Protein AF-A0A453MEY1-F1 (afdb_monomer_lite)

Radius of gyration: 18.12 Å; chains: 1; bounding box: 41×26×57 Å

Secondary structure (DSSP, 8-state):
----------EEEEEEEETTEEEEEETT-HHHHHHHHHHHT----S---TTS----TT-EEEEE-TTT--EEEEE-

pLDDT: mean 89.76, std 10.38, range [50.38, 97.88]

Sequence (76 aa):
SESNEQEILKVVATEVLGGGKFYAQAVGDQRVSSIQQQLASLKFKEAPVIGAFNPVKGEMVLAQFNLDNSWNRAMV

Foldseek 3Di:
DPPPDDDDFDWDFDADPDPPDTDIDTPPPCVVVVVQVVQVPDDDPDDDDPPPDDDDAQDWDWDQDPVPRGTDIDGD

Organism: Aegilops tauschii subsp. strangulata (NCBI:txid200361)

InterPro domains:
  IPR002999 Tudor domain [PF00567] (6-76)

Structure (mmCIF, N/CA/C/O backbone):
data_AF-A0A453MEY1-F1
#
_entry.id   AF-A0A453MEY1-F1
#
loop_
_atom_site.group_PDB
_atom_site.id
_atom_site.type_symbol
_atom_site.label_atom_id
_atom_site.label_alt_id
_atom_site.label_comp_id
_atom_site.label_asym_id
_atom_site.label_entity_id
_atom_site.label_seq_id
_atom_site.pdbx_PDB_ins_code
_atom_site.Cartn_x
_atom_site.Cartn_y
_atom_site.Cartn_z
_atom_site.occupancy
_atom_site.B_iso_or_equiv
_atom_site.auth_seq_id
_atom_site.auth_comp_id
_atom_site.auth_asym_id
_atom_site.auth_atom_id
_atom_site.pdbx_PDB_model_num
ATOM 1 N N . SER A 1 1 ? -17.821 -14.938 37.194 1.00 50.38 1 SER A N 1
ATOM 2 C CA . SER A 1 1 ? -18.130 -14.203 35.956 1.00 50.38 1 SER A CA 1
ATOM 3 C C . SER A 1 1 ? -16.822 -14.028 35.221 1.00 50.38 1 SER A C 1
ATOM 5 O O . SER A 1 1 ? -15.989 -13.259 35.675 1.00 50.38 1 SER A O 1
ATOM 7 N N . GLU A 1 2 ? -16.589 -14.813 34.174 1.00 55.66 2 GLU A N 1
ATOM 8 C CA . GLU A 1 2 ? -15.426 -14.618 33.304 1.00 55.66 2 GLU A CA 1
ATOM 9 C C . GLU A 1 2 ? -15.656 -13.327 32.515 1.00 55.66 2 GLU A C 1
ATOM 11 O O . GLU A 1 2 ? -16.668 -13.183 31.825 1.00 55.66 2 GLU A O 1
ATOM 16 N N . SER A 1 3 ? -14.783 -12.341 32.706 1.00 62.91 3 SER A N 1
ATOM 17 C CA . SER A 1 3 ? -14.796 -11.118 31.919 1.00 62.91 3 SER A CA 1
ATOM 18 C C . SER A 1 3 ? -14.404 -11.482 30.490 1.00 62.91 3 SER A C 1
ATOM 20 O O . SER A 1 3 ? -13.285 -11.898 30.209 1.00 62.91 3 SER A O 1
ATOM 22 N N . ASN A 1 4 ? -15.364 -11.369 29.578 1.00 67.50 4 ASN A N 1
ATOM 23 C CA . ASN A 1 4 ? -15.144 -11.536 28.149 1.00 67.50 4 ASN A CA 1
ATOM 24 C C . ASN A 1 4 ? -14.485 -10.244 27.631 1.00 67.50 4 ASN A C 1
ATOM 26 O O . ASN A 1 4 ? -15.145 -9.383 27.050 1.00 67.50 4 ASN A O 1
ATOM 30 N N . GLU A 1 5 ? -13.214 -10.035 27.977 1.00 73.56 5 GLU A N 1
ATOM 31 C CA . GLU A 1 5 ? -12.453 -8.861 27.551 1.00 73.56 5 GLU A CA 1
ATOM 32 C C . GLU A 1 5 ? -12.125 -8.998 26.064 1.00 73.56 5 GLU A C 1
ATOM 34 O O . GLU A 1 5 ? -11.263 -9.771 25.655 1.00 73.56 5 GLU A O 1
ATOM 39 N N . GLN A 1 6 ? -12.867 -8.263 25.236 1.00 81.62 6 GLN A N 1
ATOM 40 C CA . GLN A 1 6 ? -12.574 -8.143 23.815 1.00 81.62 6 GLN A CA 1
ATOM 41 C C . GLN A 1 6 ? -11.264 -7.374 23.625 1.00 81.62 6 GLN A C 1
ATOM 43 O O . GLN A 1 6 ? -11.095 -6.276 24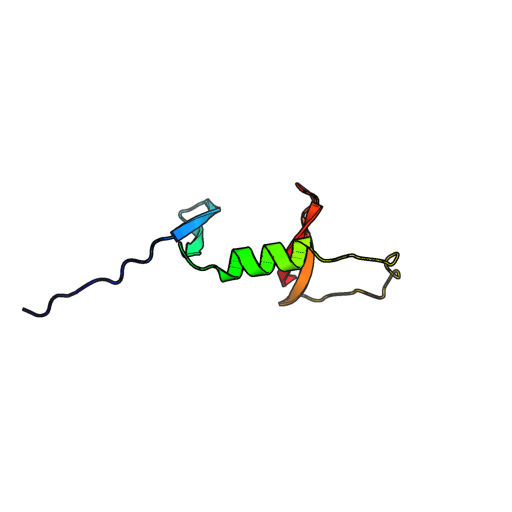.156 1.00 81.62 6 GLN A O 1
ATOM 48 N N . GLU A 1 7 ? -10.355 -7.929 22.826 1.00 86.62 7 GLU A N 1
ATOM 49 C CA . GLU A 1 7 ? -9.144 -7.228 22.412 1.00 86.62 7 GLU A CA 1
ATOM 50 C C . GLU A 1 7 ? -9.514 -6.040 21.507 1.00 86.62 7 GLU A C 1
ATOM 52 O O . GLU A 1 7 ? -10.115 -6.205 20.444 1.00 86.62 7 GLU A O 1
ATOM 57 N N . ILE A 1 8 ? -9.162 -4.824 21.933 1.00 90.75 8 ILE A N 1
ATOM 58 C CA . ILE A 1 8 ? -9.383 -3.598 21.158 1.00 90.75 8 ILE A CA 1
ATOM 59 C C . ILE A 1 8 ? -8.095 -3.246 20.412 1.00 90.75 8 ILE A C 1
ATOM 61 O O . ILE A 1 8 ? -7.138 -2.751 21.010 1.00 90.75 8 ILE A O 1
ATOM 65 N N . LEU A 1 9 ? -8.097 -3.411 19.088 1.00 92.25 9 LEU A N 1
ATOM 66 C CA . LEU A 1 9 ? -7.018 -2.931 18.227 1.00 92.25 9 LEU A CA 1
ATOM 67 C C . LEU A 1 9 ? -7.332 -1.524 17.706 1.00 92.25 9 LEU A C 1
ATOM 69 O O . LEU A 1 9 ? -8.274 -1.317 16.942 1.00 92.25 9 LEU A O 1
ATOM 73 N N . LYS A 1 10 ? -6.508 -0.543 18.082 1.00 95.50 10 LYS A N 1
ATOM 74 C CA . LYS A 1 10 ? -6.574 0.805 17.501 1.00 95.50 10 LYS A CA 1
ATOM 75 C C . LYS A 1 10 ? -5.933 0.794 16.118 1.00 95.50 10 LYS A C 1
ATOM 77 O O . LYS A 1 10 ? -4.783 0.380 15.980 1.00 95.50 10 LYS A O 1
ATOM 82 N N . VAL A 1 11 ? -6.646 1.292 15.113 1.00 96.25 11 VAL A N 1
ATOM 83 C CA . VAL A 1 11 ? -6.169 1.334 13.725 1.00 96.25 11 VAL A CA 1
ATOM 84 C C . VAL A 1 11 ? -6.453 2.679 13.062 1.00 96.25 11 VAL A C 1
ATOM 86 O O . VAL A 1 11 ? -7.342 3.415 13.484 1.00 96.25 11 VAL A O 1
ATOM 89 N N . VAL A 1 12 ? -5.717 2.973 11.994 1.00 96.00 12 VAL A N 1
ATOM 90 C CA . VAL A 1 12 ? -6.005 4.048 11.038 1.00 96.00 12 VAL A CA 1
ATOM 91 C C . VAL A 1 12 ? -6.408 3.407 9.716 1.00 96.00 12 VAL A C 1
ATOM 93 O O . VAL A 1 12 ? -5.690 2.538 9.222 1.00 96.00 12 VAL A O 1
ATOM 96 N N . ALA A 1 13 ? -7.539 3.819 9.141 1.00 96.38 13 ALA A N 1
ATOM 97 C CA . ALA A 1 13 ? -7.916 3.413 7.789 1.00 96.38 13 ALA A CA 1
ATOM 98 C C . ALA A 1 13 ? -7.022 4.129 6.764 1.00 96.38 13 ALA A C 1
ATOM 100 O O . ALA A 1 13 ? -6.883 5.349 6.819 1.00 96.38 13 ALA A O 1
ATOM 101 N N . THR A 1 14 ? -6.417 3.376 5.846 1.00 95.00 14 THR A N 1
ATOM 102 C CA . THR A 1 14 ? -5.451 3.905 4.865 1.00 95.00 14 THR A CA 1
ATOM 103 C C . THR A 1 14 ? -5.971 3.920 3.435 1.00 95.00 14 THR A C 1
ATOM 105 O O . THR A 1 14 ? -5.412 4.624 2.609 1.00 95.00 14 THR A O 1
ATOM 108 N N . GLU A 1 15 ? -7.012 3.143 3.135 1.00 96.25 15 GLU A N 1
ATOM 109 C CA . GLU A 1 15 ? -7.644 3.084 1.814 1.00 96.25 15 GLU A CA 1
ATOM 110 C C . GLU A 1 15 ? -9.070 2.543 1.963 1.00 96.25 15 GLU A C 1
ATOM 112 O O . GLU A 1 15 ? -9.278 1.574 2.699 1.00 96.25 15 GLU A O 1
ATOM 117 N N . VAL A 1 16 ? -10.048 3.143 1.276 1.00 96.81 16 VAL A N 1
ATOM 118 C CA . VAL A 1 16 ? -11.471 2.783 1.382 1.00 96.81 16 VAL A CA 1
ATOM 119 C C . VAL A 1 16 ? -11.969 2.300 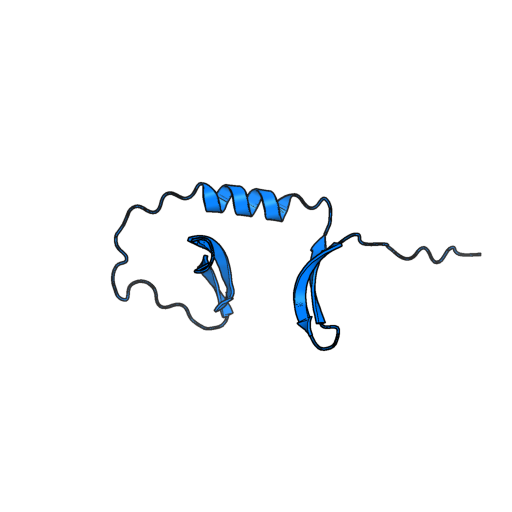0.026 1.00 96.81 16 VAL A C 1
ATOM 121 O O . VAL A 1 16 ? -12.166 3.077 -0.899 1.00 96.81 16 VAL A O 1
ATOM 124 N N . LEU A 1 17 ? -12.261 1.004 -0.063 1.00 96.12 17 LEU A N 1
ATOM 125 C CA . LEU A 1 17 ? -12.662 0.340 -1.308 1.00 96.12 17 LEU A CA 1
ATOM 126 C C . LEU A 1 17 ? -14.173 0.441 -1.584 1.00 96.12 17 LEU A C 1
ATOM 128 O O . LEU A 1 17 ? -14.644 0.029 -2.643 1.00 96.12 17 LEU A O 1
ATOM 132 N N . GLY A 1 18 ? -14.947 0.946 -0.618 1.00 95.31 18 GLY A N 1
ATOM 133 C CA . GLY A 1 18 ? -16.410 0.948 -0.646 1.00 95.31 18 GLY A CA 1
ATOM 134 C C . GLY A 1 18 ? -17.025 -0.353 -0.116 1.00 95.31 18 GLY A C 1
ATOM 135 O O . GLY A 1 18 ? -16.332 -1.310 0.230 1.00 95.31 18 GLY A O 1
ATOM 136 N N . GLY A 1 19 ? -18.356 -0.378 0.026 1.00 95.50 19 GLY A N 1
ATOM 137 C CA . GLY A 1 19 ? -19.089 -1.557 0.516 1.00 95.50 19 GLY A CA 1
ATOM 138 C C . GLY A 1 19 ? -18.659 -2.037 1.910 1.00 95.50 19 GLY A C 1
ATOM 139 O O . GLY A 1 19 ? -18.708 -3.233 2.185 1.00 95.50 19 GLY A O 1
ATOM 140 N N . GLY A 1 20 ? -18.172 -1.125 2.759 1.00 95.81 20 GLY A N 1
ATOM 141 C CA . GLY A 1 20 ? -17.649 -1.443 4.092 1.00 95.81 20 GLY A CA 1
ATOM 142 C C . GLY A 1 20 ? -16.250 -2.075 4.113 1.00 95.81 20 GLY A C 1
ATOM 143 O O . GLY A 1 20 ? -15.806 -2.498 5.176 1.00 95.81 20 GLY A O 1
ATOM 144 N N . LYS A 1 21 ? -15.543 -2.146 2.976 1.00 97.81 21 LYS A N 1
ATOM 145 C CA . LYS A 1 21 ? -14.185 -2.703 2.881 1.00 97.81 21 LYS A CA 1
ATOM 146 C C . LYS A 1 21 ? -13.137 -1.592 2.886 1.00 97.81 21 LYS A C 1
ATOM 148 O O . LYS A 1 21 ? -13.269 -0.601 2.169 1.00 97.81 21 LYS A O 1
ATOM 153 N N . PHE A 1 22 ? -12.080 -1.783 3.667 1.00 97.50 22 PHE A N 1
ATOM 154 C CA . PHE A 1 22 ? -10.959 -0.853 3.778 1.00 97.50 22 PHE A CA 1
ATOM 155 C C . PHE A 1 22 ? -9.685 -1.592 4.198 1.00 97.50 22 PHE A C 1
ATOM 157 O O . PHE A 1 22 ? -9.749 -2.690 4.753 1.00 97.50 22 PHE A O 1
ATOM 164 N N . TYR A 1 23 ? -8.535 -0.971 3.948 1.00 96.75 23 TYR A N 1
ATOM 165 C CA . TYR A 1 23 ? -7.262 -1.370 4.542 1.00 96.75 23 TYR A CA 1
ATOM 166 C C . TYR A 1 23 ? -6.974 -0.512 5.771 1.00 96.75 23 TYR A C 1
ATOM 168 O O . TYR A 1 23 ? -7.339 0.665 5.813 1.00 96.75 23 TYR A O 1
ATOM 176 N N . ALA A 1 24 ? -6.319 -1.098 6.771 1.00 96.19 24 ALA A N 1
ATOM 177 C CA . ALA A 1 24 ? -6.000 -0.413 8.012 1.00 96.19 24 ALA A CA 1
ATOM 178 C C . ALA A 1 24 ? -4.593 -0.752 8.505 1.00 96.19 24 ALA A C 1
ATOM 180 O O . ALA A 1 24 ? -4.082 -1.847 8.271 1.00 96.19 24 ALA A O 1
ATOM 181 N N . GLN A 1 25 ? -3.987 0.189 9.220 1.00 95.94 25 GLN A N 1
ATOM 182 C CA . GLN A 1 25 ? -2.706 0.017 9.899 1.00 95.94 25 GLN A CA 1
ATOM 183 C C . GLN A 1 25 ? -2.897 0.175 11.405 1.00 95.94 25 GLN A C 1
ATOM 185 O O . GLN A 1 25 ? -3.625 1.063 11.847 1.00 95.94 25 GLN A O 1
ATOM 190 N N . ALA A 1 26 ? -2.250 -0.681 12.197 1.00 95.00 26 ALA A N 1
ATOM 191 C CA . ALA A 1 26 ? -2.299 -0.594 13.652 1.00 95.00 26 ALA A CA 1
ATOM 192 C C . ALA A 1 26 ? -1.607 0.683 14.156 1.00 95.00 26 ALA A C 1
ATOM 194 O O . ALA A 1 26 ? -0.504 1.024 13.728 1.00 95.00 26 ALA A O 1
ATOM 195 N N . VAL A 1 27 ? -2.248 1.380 15.094 1.00 94.38 27 VAL A N 1
ATOM 196 C CA . VAL A 1 27 ? -1.671 2.559 15.749 1.00 94.38 27 VAL A CA 1
ATOM 197 C C . VAL A 1 27 ? -0.519 2.122 16.652 1.00 94.38 27 VAL A C 1
ATOM 199 O O . VAL A 1 27 ? -0.658 1.183 17.430 1.00 94.38 27 VAL A O 1
ATOM 202 N N . GLY A 1 28 ? 0.606 2.835 16.579 1.00 90.00 28 GLY A N 1
ATOM 203 C CA . GLY A 1 28 ? 1.794 2.559 17.393 1.00 90.00 28 GLY A CA 1
ATOM 204 C C . GLY A 1 28 ? 2.719 1.477 16.825 1.00 90.00 28 GLY A C 1
ATOM 205 O O . GLY A 1 28 ? 3.794 1.259 17.378 1.00 90.00 28 GLY A O 1
ATOM 206 N N . ASP A 1 29 ? 2.359 0.834 15.709 1.00 92.31 29 ASP A N 1
ATOM 207 C CA . ASP A 1 29 ? 3.275 -0.048 14.988 1.00 92.31 29 ASP A CA 1
ATOM 208 C C . ASP A 1 29 ? 4.277 0.770 14.165 1.00 92.31 29 ASP A C 1
ATOM 210 O O . ASP A 1 29 ? 3.971 1.306 13.096 1.00 92.31 29 ASP A O 1
ATOM 214 N N . GLN A 1 30 ? 5.512 0.843 14.655 1.00 94.31 30 GLN A N 1
ATOM 215 C CA . GLN A 1 30 ? 6.545 1.650 14.019 1.00 94.31 30 GLN A CA 1
ATOM 216 C C . GLN A 1 30 ? 7.051 1.055 12.695 1.00 94.31 30 GLN A C 1
ATOM 218 O O . GLN A 1 30 ? 7.668 1.779 11.910 1.00 94.31 30 GLN A O 1
ATOM 223 N N . ARG A 1 31 ? 6.774 -0.226 12.397 1.00 94.31 31 ARG A N 1
ATOM 224 C CA . ARG A 1 31 ? 7.348 -0.941 11.242 1.00 94.31 31 ARG A CA 1
ATOM 225 C C . ARG A 1 31 ? 7.050 -0.249 9.920 1.00 94.31 31 ARG A C 1
ATOM 227 O O . ARG A 1 31 ? 7.942 -0.143 9.083 1.00 94.31 31 ARG A O 1
ATOM 234 N N . VAL A 1 32 ? 5.825 0.250 9.739 1.00 91.19 32 VAL A N 1
ATOM 235 C CA . VAL A 1 32 ? 5.445 0.972 8.515 1.00 91.19 32 VAL A CA 1
ATOM 236 C C . VAL A 1 32 ? 6.298 2.225 8.357 1.00 91.19 32 VAL A C 1
ATOM 238 O O . VAL A 1 32 ? 6.890 2.428 7.301 1.00 91.19 32 VAL A O 1
ATOM 241 N N . SER A 1 33 ? 6.423 3.028 9.415 1.00 91.81 33 SER A N 1
ATOM 242 C CA . SER A 1 33 ? 7.216 4.259 9.369 1.00 91.81 33 SER A CA 1
ATOM 243 C C . SER A 1 33 ? 8.705 3.983 9.125 1.00 91.81 33 SER A C 1
ATOM 245 O O . SER A 1 33 ? 9.326 4.671 8.321 1.00 91.81 33 SER A O 1
ATOM 247 N N . SER A 1 34 ? 9.263 2.932 9.738 1.00 95.94 34 SER A N 1
ATOM 248 C CA . SER A 1 34 ? 10.656 2.531 9.541 1.00 95.94 34 SER A CA 1
ATOM 249 C C . SER A 1 34 ? 10.911 2.072 8.107 1.00 95.94 34 SER A C 1
ATOM 251 O O . SER A 1 34 ? 11.910 2.465 7.512 1.00 95.94 34 SER A O 1
ATOM 253 N N . ILE A 1 35 ? 9.998 1.289 7.523 1.00 94.69 35 ILE A N 1
ATOM 254 C CA . ILE A 1 35 ? 10.097 0.870 6.119 1.00 94.69 35 ILE A CA 1
ATOM 255 C C . ILE A 1 35 ? 10.008 2.087 5.199 1.00 94.69 35 ILE A C 1
ATOM 257 O O . ILE A 1 35 ? 10.833 2.222 4.304 1.00 94.69 35 ILE A O 1
ATOM 261 N N . GLN A 1 36 ? 9.069 3.004 5.435 1.00 93.19 36 GLN A N 1
ATOM 262 C CA . GLN A 1 36 ? 8.940 4.216 4.622 1.00 93.19 36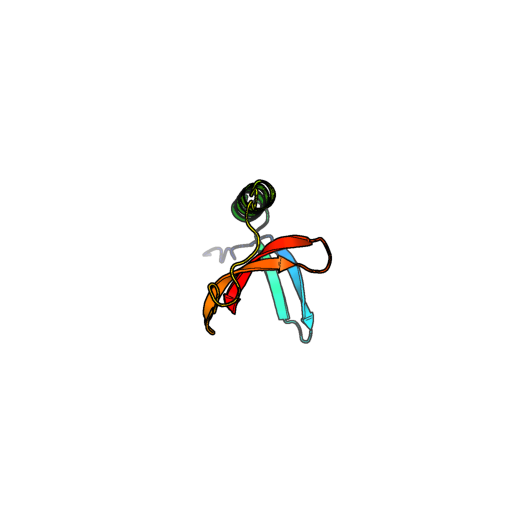 GLN A CA 1
ATOM 263 C C . GLN A 1 36 ? 10.194 5.099 4.695 1.00 93.19 36 GLN A C 1
ATOM 265 O O . GLN A 1 36 ? 10.673 5.578 3.670 1.00 93.19 36 GLN A O 1
ATOM 270 N N . GLN A 1 37 ? 10.800 5.246 5.877 1.00 95.44 37 GLN A N 1
ATOM 271 C CA . GLN A 1 37 ? 12.080 5.944 6.031 1.00 95.44 37 GLN A CA 1
ATOM 272 C C . GLN A 1 37 ? 13.217 5.253 5.267 1.00 95.44 37 GLN A C 1
ATOM 274 O O . GLN A 1 37 ? 14.009 5.924 4.606 1.00 95.44 37 GLN A O 1
ATOM 279 N N . GLN A 1 38 ? 13.290 3.919 5.320 1.00 95.94 38 GLN A N 1
ATOM 280 C CA . GLN A 1 38 ? 14.276 3.152 4.557 1.00 95.94 38 GLN A CA 1
ATOM 281 C C . GLN A 1 38 ? 14.084 3.347 3.049 1.00 95.94 38 GLN A C 1
ATOM 283 O O . GLN A 1 38 ? 15.055 3.645 2.357 1.00 95.94 38 GLN A O 1
ATOM 288 N N . LEU A 1 39 ? 12.849 3.259 2.547 1.00 94.50 39 LEU A N 1
ATOM 289 C CA . LEU A 1 39 ? 12.531 3.451 1.129 1.00 94.50 39 LEU A CA 1
ATOM 290 C C . LEU A 1 39 ? 12.848 4.873 0.653 1.00 94.50 39 LEU A C 1
ATOM 292 O O . LEU A 1 39 ? 13.462 5.039 -0.397 1.00 94.50 39 LEU A O 1
ATOM 296 N N . ALA A 1 40 ? 12.522 5.892 1.452 1.00 92.56 40 ALA A N 1
ATOM 297 C CA . ALA A 1 40 ? 12.849 7.286 1.152 1.00 92.56 40 ALA A CA 1
ATOM 298 C C . ALA A 1 40 ? 14.366 7.556 1.116 1.00 92.56 40 ALA A C 1
ATOM 300 O O . ALA A 1 40 ? 14.815 8.488 0.450 1.00 92.56 40 ALA A O 1
ATOM 301 N N . SER A 1 41 ? 15.165 6.748 1.820 1.00 92.81 41 SER A N 1
ATOM 302 C CA . SER A 1 41 ? 16.628 6.869 1.831 1.00 92.81 41 SER A CA 1
ATOM 303 C C . SER A 1 41 ? 17.320 6.209 0.630 1.00 92.81 41 SER A C 1
ATOM 305 O O . SER A 1 41 ? 18.519 6.426 0.422 1.00 92.81 41 SER A O 1
ATOM 307 N N . LEU A 1 42 ? 16.593 5.409 -0.164 1.00 89.69 42 LEU A N 1
ATOM 308 C CA . LEU A 1 42 ? 17.156 4.708 -1.313 1.00 89.69 42 LEU A CA 1
ATOM 309 C C . LEU A 1 42 ? 17.619 5.705 -2.379 1.00 89.69 42 LEU A C 1
ATOM 311 O O . LEU A 1 42 ? 16.874 6.566 -2.842 1.00 89.69 42 LEU A O 1
ATOM 315 N N . LYS A 1 43 ? 18.876 5.558 -2.798 1.00 83.12 43 LYS A N 1
ATOM 316 C CA . LYS A 1 43 ? 19.456 6.315 -3.907 1.00 83.12 43 LYS A CA 1
ATOM 317 C C . LYS A 1 43 ? 19.579 5.391 -5.103 1.00 83.12 43 LYS A C 1
ATO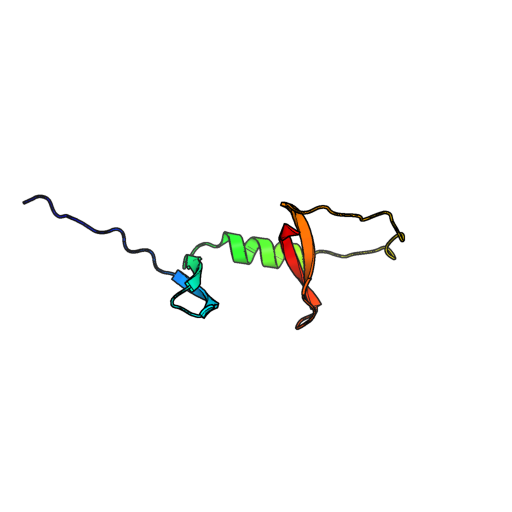M 319 O O . LYS A 1 43 ? 20.512 4.597 -5.176 1.00 83.12 43 LYS A O 1
ATOM 324 N N . PHE A 1 44 ? 18.653 5.515 -6.041 1.00 78.00 44 PHE A N 1
ATOM 325 C CA . PHE A 1 44 ? 18.719 4.786 -7.299 1.00 78.00 44 PHE A CA 1
ATOM 326 C C . PHE A 1 44 ? 19.713 5.498 -8.215 1.00 78.00 44 PHE A C 1
ATOM 328 O O . PHE A 1 44 ? 19.471 6.609 -8.685 1.00 78.00 44 PHE A O 1
ATOM 335 N N . LYS A 1 45 ? 20.873 4.878 -8.419 1.00 70.88 45 LYS A N 1
ATOM 336 C CA . LYS A 1 45 ? 21.802 5.244 -9.482 1.00 70.88 45 LYS A CA 1
ATOM 337 C C . LYS A 1 45 ? 21.772 4.104 -10.474 1.00 70.88 45 LYS A C 1
ATOM 339 O O . LYS A 1 45 ? 22.367 3.087 -10.174 1.00 70.88 45 LYS A O 1
ATOM 344 N N . GLU A 1 46 ? 21.043 4.278 -11.570 1.00 63.09 46 GLU A N 1
ATOM 345 C CA . GLU A 1 46 ? 21.213 3.594 -12.859 1.00 63.09 46 GLU A CA 1
ATOM 346 C C . GLU A 1 46 ? 19.976 3.859 -13.722 1.00 63.09 46 GLU A C 1
ATOM 348 O O . GLU A 1 46 ? 18.849 3.911 -13.226 1.00 63.09 46 GLU A O 1
ATOM 353 N N . ALA A 1 47 ? 20.188 4.060 -15.022 1.00 68.44 47 ALA A N 1
ATOM 354 C CA . ALA A 1 47 ? 19.089 4.013 -15.973 1.00 68.44 47 ALA A CA 1
ATOM 355 C C . ALA A 1 47 ? 18.576 2.563 -16.033 1.00 68.44 47 ALA A C 1
ATOM 357 O O . ALA A 1 47 ? 19.400 1.646 -16.096 1.00 68.44 47 ALA A O 1
ATOM 358 N N . PRO A 1 48 ? 17.254 2.326 -16.012 1.00 71.75 48 PRO A N 1
ATOM 359 C CA . PRO A 1 48 ? 16.725 0.973 -16.065 1.00 71.75 48 PRO A CA 1
ATOM 360 C C . PRO A 1 48 ? 17.181 0.278 -17.350 1.00 71.75 48 PRO A C 1
ATOM 362 O O . PRO A 1 48 ? 16.993 0.789 -18.455 1.00 71.75 48 PRO A O 1
ATOM 365 N N . VAL A 1 49 ? 17.774 -0.906 -17.203 1.00 81.62 49 VAL A N 1
ATOM 366 C CA . VAL A 1 49 ? 18.081 -1.773 -18.341 1.00 81.62 49 VAL A CA 1
ATOM 367 C C . VAL A 1 49 ? 16.757 -2.328 -18.862 1.00 81.62 49 VAL A C 1
ATOM 369 O O . VAL A 1 49 ? 16.074 -3.084 -18.168 1.00 81.62 49 VAL A O 1
ATOM 372 N N . ILE A 1 50 ? 16.372 -1.928 -20.076 1.00 78.38 50 ILE A N 1
ATOM 373 C CA . ILE A 1 50 ? 15.130 -2.382 -20.716 1.00 78.38 50 ILE A CA 1
ATOM 374 C C . ILE A 1 50 ? 15.123 -3.916 -20.759 1.00 78.38 50 ILE A C 1
ATOM 376 O O . ILE A 1 50 ? 16.051 -4.534 -21.275 1.00 78.38 50 ILE A O 1
ATOM 380 N N . GLY A 1 51 ? 14.073 -4.523 -20.201 1.00 83.19 51 GLY A N 1
ATOM 381 C CA . GLY A 1 51 ? 13.888 -5.977 -20.163 1.00 83.19 51 GLY A CA 1
ATOM 382 C C . GLY A 1 51 ? 14.577 -6.708 -19.005 1.00 83.19 51 GLY A C 1
ATOM 383 O O . GLY A 1 51 ? 14.307 -7.889 -18.816 1.00 83.19 51 GLY A O 1
ATOM 384 N N . ALA A 1 52 ? 15.407 -6.041 -18.192 1.00 85.88 52 ALA A N 1
ATOM 385 C CA . ALA A 1 52 ? 16.032 -6.677 -17.024 1.00 85.88 52 ALA A CA 1
ATOM 386 C C . ALA A 1 52 ? 15.055 -6.895 -15.856 1.00 85.88 52 ALA A C 1
ATOM 388 O O . ALA A 1 52 ? 15.312 -7.716 -14.978 1.00 85.88 52 ALA A O 1
ATOM 389 N N . PHE A 1 53 ? 13.935 -6.169 -15.845 1.00 89.31 53 PHE A N 1
ATOM 390 C CA . PHE A 1 53 ? 12.894 -6.280 -14.832 1.00 89.31 53 PHE A CA 1
ATOM 391 C C . PHE A 1 53 ? 11.571 -6.694 -15.484 1.00 89.31 53 PHE A C 1
ATOM 393 O O . PHE A 1 53 ? 10.983 -5.924 -16.241 1.00 89.31 53 PHE A O 1
ATOM 400 N N . ASN A 1 54 ? 11.130 -7.921 -15.206 1.00 92.44 54 ASN A N 1
ATOM 401 C CA . ASN A 1 54 ? 9.925 -8.527 -15.773 1.00 92.44 54 ASN A CA 1
ATOM 402 C C . ASN A 1 54 ? 9.170 -9.304 -14.678 1.00 92.44 54 ASN A C 1
ATOM 404 O O . ASN A 1 54 ? 9.234 -10.536 -14.663 1.00 92.44 54 ASN A O 1
ATOM 408 N N . PRO A 1 55 ? 8.546 -8.604 -13.712 1.00 94.81 55 PRO A N 1
ATOM 409 C CA . PRO A 1 55 ? 7.918 -9.258 -12.577 1.00 94.81 55 PRO A CA 1
ATOM 410 C C . PRO A 1 55 ? 6.639 -9.991 -12.991 1.00 94.81 55 PRO A C 1
ATOM 412 O O . PRO A 1 55 ? 5.959 -9.597 -13.944 1.00 94.81 55 PRO A O 1
ATOM 415 N N . VAL A 1 56 ? 6.283 -11.035 -12.249 1.00 96.25 56 VAL A N 1
ATOM 416 C CA . VAL A 1 56 ? 5.059 -11.818 -12.476 1.00 96.25 56 VAL A CA 1
ATOM 417 C C . VAL A 1 56 ? 4.053 -11.655 -11.340 1.00 96.25 56 VAL A C 1
ATOM 419 O O . VAL A 1 56 ? 4.386 -11.246 -10.230 1.00 96.25 56 VAL A O 1
ATOM 422 N N . LYS A 1 57 ? 2.790 -11.994 -11.622 1.00 97.75 57 LYS A N 1
ATOM 423 C CA . LYS A 1 57 ? 1.693 -11.921 -10.651 1.00 97.75 57 LYS A CA 1
ATOM 424 C C . LYS A 1 57 ? 2.047 -12.653 -9.351 1.00 97.75 57 LYS A C 1
ATOM 426 O O . LYS A 1 57 ? 2.378 -13.838 -9.377 1.00 97.75 57 LYS A O 1
ATOM 431 N N . GLY A 1 58 ? 1.894 -11.963 -8.226 1.00 97.38 58 GLY A N 1
ATOM 432 C CA . GLY A 1 58 ? 2.206 -12.436 -6.880 1.00 97.38 58 GLY A CA 1
ATOM 433 C C . GLY A 1 58 ? 3.605 -12.066 -6.384 1.00 97.38 58 GLY A C 1
ATOM 434 O O . GLY A 1 58 ? 3.882 -12.261 -5.201 1.00 97.38 58 GLY A O 1
ATOM 435 N N . GLU A 1 59 ? 4.481 -11.518 -7.230 1.00 97.88 59 GLU A N 1
ATOM 436 C CA . GLU A 1 59 ? 5.803 -11.070 -6.792 1.00 97.88 59 GLU A CA 1
ATOM 437 C C . GLU A 1 59 ? 5.737 -9.737 -6.047 1.00 97.88 59 GLU A C 1
ATOM 439 O O . GLU A 1 59 ? 5.043 -8.797 -6.442 1.00 97.88 59 GLU A O 1
ATOM 444 N N . MET A 1 60 ? 6.508 -9.658 -4.961 1.00 96.56 60 MET A N 1
ATOM 445 C CA . MET A 1 60 ? 6.725 -8.424 -4.217 1.00 96.56 60 MET A CA 1
ATOM 446 C C . MET A 1 60 ? 7.831 -7.610 -4.882 1.00 96.56 60 MET A C 1
ATOM 448 O O . MET A 1 60 ? 8.947 -8.092 -5.064 1.00 96.56 60 MET A O 1
ATOM 452 N N . VAL A 1 61 ? 7.534 -6.353 -5.191 1.00 94.75 61 VAL A N 1
ATOM 453 C CA . VAL A 1 61 ? 8.428 -5.431 -5.897 1.00 94.75 61 VAL A CA 1
ATOM 454 C C . VAL A 1 61 ? 8.495 -4.077 -5.189 1.00 94.75 61 VAL A C 1
ATOM 456 O O . VAL A 1 61 ? 7.688 -3.776 -4.303 1.00 94.75 61 VAL A O 1
ATOM 459 N N . LEU A 1 62 ? 9.451 -3.239 -5.592 1.00 93.75 62 LEU A N 1
ATOM 460 C CA . LEU A 1 62 ? 9.408 -1.805 -5.316 1.00 93.75 62 LEU A CA 1
ATOM 461 C C . LEU A 1 62 ? 8.767 -1.096 -6.506 1.00 93.75 62 LEU A C 1
ATOM 463 O O . LEU A 1 62 ? 9.212 -1.262 -7.639 1.00 93.75 62 LEU A O 1
ATOM 467 N N . ALA A 1 63 ? 7.733 -0.305 -6.240 1.00 92.88 63 ALA A N 1
ATOM 468 C CA . ALA A 1 63 ? 7.045 0.491 -7.244 1.00 92.88 63 ALA A CA 1
ATOM 469 C C . ALA A 1 63 ? 7.060 1.963 -6.839 1.00 92.88 63 ALA A C 1
ATOM 471 O O . ALA A 1 63 ? 6.893 2.300 -5.663 1.00 92.88 63 ALA A O 1
ATOM 472 N N . GLN A 1 64 ? 7.248 2.835 -7.825 1.00 92.25 64 GLN A N 1
ATOM 473 C CA . GLN A 1 64 ? 7.117 4.267 -7.623 1.00 92.25 64 GLN A CA 1
ATOM 474 C C . GLN A 1 64 ? 5.643 4.657 -7.731 1.00 92.25 64 GLN A C 1
ATOM 476 O O . GLN A 1 64 ? 4.990 4.381 -8.739 1.00 92.25 64 GLN A O 1
ATOM 481 N N . PHE A 1 65 ? 5.117 5.292 -6.689 1.00 93.31 65 PHE A N 1
ATOM 482 C CA . PHE A 1 65 ? 3.759 5.805 -6.691 1.00 93.31 65 PHE A CA 1
ATOM 483 C C . PHE A 1 65 ? 3.711 7.108 -7.488 1.00 93.31 65 PHE A C 1
ATOM 485 O O . PHE A 1 65 ? 4.459 8.044 -7.225 1.00 93.31 65 PHE A O 1
ATOM 492 N N . ASN A 1 66 ? 2.850 7.167 -8.500 1.00 93.38 66 ASN A N 1
ATOM 493 C CA . ASN A 1 66 ? 2.824 8.271 -9.462 1.00 93.38 66 ASN A CA 1
ATOM 494 C C . ASN A 1 66 ? 2.310 9.597 -8.880 1.00 93.38 66 ASN A C 1
ATOM 496 O O . ASN A 1 66 ? 2.596 10.650 -9.444 1.00 93.38 66 ASN A O 1
ATOM 500 N N . LEU A 1 67 ? 1.547 9.557 -7.784 1.00 95.69 67 LEU A N 1
ATOM 501 C CA . LEU A 1 67 ? 0.965 10.754 -7.180 1.00 95.69 67 LEU A CA 1
ATOM 502 C C . LEU A 1 67 ? 2.015 11.621 -6.471 1.00 95.69 67 LEU A C 1
ATOM 504 O O . LEU A 1 67 ? 1.943 12.844 -6.546 1.00 95.69 67 LEU A O 1
ATOM 508 N N . ASP A 1 68 ? 2.980 11.000 -5.788 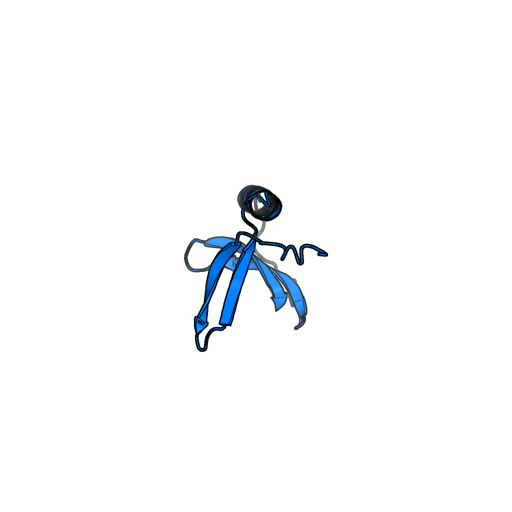1.00 93.12 68 ASP A N 1
ATOM 509 C CA . ASP A 1 68 ? 3.969 11.695 -4.951 1.00 93.12 68 ASP A CA 1
ATOM 510 C C . ASP A 1 68 ? 5.426 11.290 -5.234 1.00 93.12 68 ASP A C 1
ATOM 512 O O . ASP A 1 68 ? 6.348 11.784 -4.586 1.00 93.12 68 ASP A O 1
ATOM 516 N N . ASN A 1 69 ? 5.648 10.424 -6.227 1.00 90.69 69 ASN A N 1
ATOM 517 C CA . ASN A 1 69 ? 6.944 9.861 -6.609 1.00 90.69 69 ASN A CA 1
ATOM 518 C C . ASN A 1 69 ? 7.644 9.050 -5.504 1.00 90.69 69 ASN A C 1
ATOM 520 O O . ASN A 1 69 ? 8.834 8.737 -5.645 1.00 90.69 69 ASN A O 1
ATOM 524 N N . SER A 1 70 ? 6.935 8.685 -4.431 1.00 92.19 70 SER A N 1
ATOM 525 C CA . SER A 1 70 ? 7.470 7.862 -3.348 1.00 92.19 70 SER A CA 1
ATOM 526 C C . SER A 1 70 ? 7.648 6.408 -3.783 1.00 92.19 70 SER A C 1
ATOM 528 O O . SER A 1 70 ? 6.891 5.870 -4.593 1.00 92.19 70 SER A O 1
ATOM 530 N N . TRP A 1 71 ? 8.659 5.742 -3.230 1.00 93.81 71 TRP A N 1
ATOM 531 C CA . TRP A 1 71 ? 8.862 4.310 -3.428 1.00 93.81 71 TRP A CA 1
ATOM 532 C C . TRP A 1 71 ? 8.106 3.521 -2.369 1.00 93.81 71 TRP A C 1
ATOM 534 O O . TRP A 1 71 ? 8.270 3.765 -1.178 1.00 93.81 71 TRP A O 1
ATOM 544 N N . ASN A 1 72 ? 7.317 2.541 -2.803 1.00 95.00 72 ASN A N 1
ATOM 545 C CA . ASN A 1 72 ? 6.509 1.688 -1.940 1.00 95.00 72 ASN A CA 1
ATOM 546 C C . ASN A 1 72 ? 6.734 0.213 -2.274 1.00 95.00 72 ASN A C 1
ATOM 548 O O . ASN A 1 72 ? 7.153 -0.141 -3.378 1.00 95.00 72 ASN A O 1
ATOM 552 N N . ARG A 1 73 ? 6.419 -0.668 -1.321 1.00 95.56 73 ARG A N 1
ATOM 553 C CA . ARG A 1 73 ? 6.290 -2.100 -1.610 1.00 95.56 73 ARG A CA 1
ATOM 554 C C . ARG A 1 73 ? 4.969 -2.334 -2.334 1.00 95.56 73 ARG A C 1
ATOM 556 O O . ARG A 1 73 ? 3.933 -1.890 -1.847 1.00 95.56 73 ARG A O 1
ATOM 563 N N . ALA A 1 74 ? 5.011 -3.061 -3.439 1.00 96.12 74 ALA A N 1
ATOM 564 C CA . ALA A 1 74 ? 3.836 -3.455 -4.202 1.00 96.12 74 ALA A CA 1
ATOM 565 C C . ALA A 1 74 ? 3.854 -4.963 -4.461 1.00 96.12 74 ALA A C 1
ATOM 567 O O . ALA A 1 74 ? 4.912 -5.588 -4.435 1.00 96.12 74 ALA A O 1
ATOM 568 N N . MET A 1 75 ? 2.677 -5.525 -4.705 1.00 97.25 75 MET A N 1
ATOM 569 C CA . MET A 1 75 ? 2.505 -6.881 -5.212 1.00 97.25 75 MET A CA 1
ATOM 570 C C . MET A 1 75 ? 1.923 -6.771 -6.620 1.00 97.25 75 MET A C 1
ATOM 572 O O . MET A 1 75 ? 0.978 -6.001 -6.814 1.00 97.25 75 MET A O 1
ATOM 576 N N . VAL A 1 76 ? 2.510 -7.491 -7.577 1.00 96.50 76 VAL A N 1
ATOM 577 C CA . VAL A 1 76 ? 2.068 -7.523 -8.986 1.00 96.50 76 VAL A CA 1
ATOM 578 C C . VAL A 1 76 ? 0.853 -8.426 -9.175 1.00 96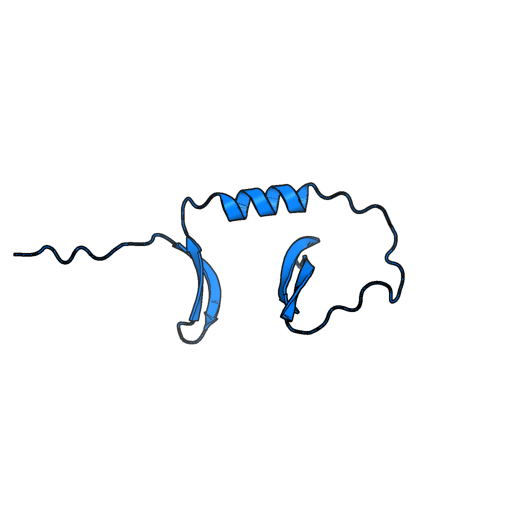.50 76 VAL A C 1
ATOM 580 O O . VAL A 1 76 ? 0.780 -9.482 -8.507 1.00 96.50 76 VAL A O 1
#